Protein AF-A0A4V3C784-F1 (afdb_monomer_lite)

Foldseek 3Di:
DDPDPVNDDPVVNVVVVVLVVVQVVLLVCLVVCLVPDDCVQFDPGSVVLVVLSVPPRCSSVCCVVHGGHD

Sequence (70 aa):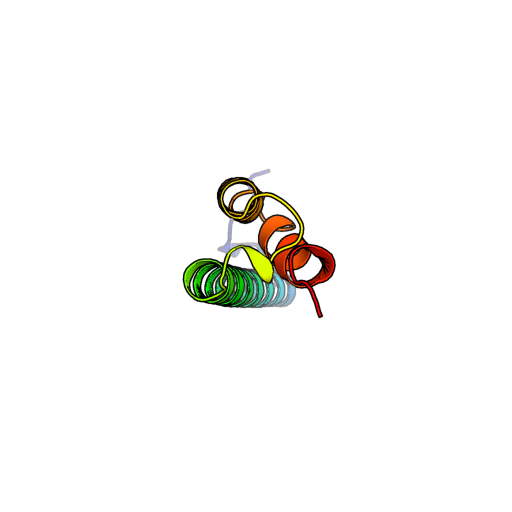
MTRTWHNLNNRTRTTLTVLAMAELTCTAIAAIDLARRSPSQVRGAKAAWWPVLFVQPIGAPAYLLWGRRP

Radius of gyration: 15.79 Å; chains: 1; bounding box: 43×17×38 Å

Structure (mmCIF, N/CA/C/O backbone):
data_AF-A0A4V3C784-F1
#
_entry.id   AF-A0A4V3C784-F1
#
loop_
_atom_site.group_PDB
_atom_site.id
_atom_site.type_symbol
_atom_site.label_atom_id
_atom_site.label_alt_id
_atom_site.label_comp_id
_atom_site.label_asym_id
_atom_site.label_entity_id
_atom_site.label_seq_id
_atom_site.pdbx_PDB_ins_code
_atom_site.Cartn_x
_atom_site.Cartn_y
_atom_site.Cartn_z
_atom_site.occupancy
_atom_site.B_iso_or_equiv
_atom_site.auth_seq_id
_atom_site.auth_comp_id
_atom_site.auth_asym_id
_atom_site.auth_atom_id
_atom_site.pdbx_PDB_model_num
ATOM 1 N N . MET A 1 1 ? 28.450 0.026 -13.603 1.00 46.50 1 MET A N 1
ATOM 2 C CA . MET A 1 1 ? 27.514 -0.724 -14.473 1.00 46.50 1 MET A CA 1
ATOM 3 C C . MET A 1 1 ? 26.097 -0.238 -14.203 1.00 46.50 1 MET A C 1
ATOM 5 O O . MET A 1 1 ? 25.474 -0.675 -13.245 1.00 46.50 1 MET A O 1
ATOM 9 N N . THR A 1 2 ? 25.599 0.713 -14.988 1.00 52.81 2 THR A N 1
ATOM 10 C CA . THR A 1 2 ? 24.209 1.178 -14.903 1.00 52.81 2 THR A CA 1
ATOM 11 C C . THR A 1 2 ? 23.330 0.229 -15.717 1.00 52.81 2 THR A C 1
ATOM 13 O O . THR A 1 2 ? 23.442 0.157 -16.938 1.00 52.81 2 THR A O 1
ATOM 16 N N . ARG A 1 3 ? 22.474 -0.559 -15.051 1.00 59.47 3 ARG A N 1
ATOM 17 C CA . ARG A 1 3 ? 21.431 -1.331 -15.742 1.00 59.47 3 ARG A CA 1
ATOM 18 C C . ARG A 1 3 ? 20.380 -0.353 -16.263 1.00 59.47 3 ARG A C 1
ATOM 20 O O . ARG A 1 3 ? 19.469 0.031 -15.540 1.00 59.47 3 ARG A O 1
ATOM 27 N N . THR A 1 4 ? 20.532 0.072 -17.510 1.00 70.06 4 THR A N 1
ATOM 28 C CA . THR A 1 4 ? 19.551 0.921 -18.192 1.00 70.06 4 THR A CA 1
ATOM 29 C C . THR A 1 4 ? 18.354 0.075 -18.615 1.00 70.06 4 THR A C 1
ATOM 31 O O . THR A 1 4 ? 18.524 -1.049 -19.084 1.00 70.06 4 THR A O 1
ATOM 34 N N . TRP A 1 5 ? 17.139 0.615 -18.500 1.00 73.44 5 TRP A N 1
ATOM 35 C CA . TRP A 1 5 ? 15.888 -0.062 -18.871 1.00 73.44 5 TRP A CA 1
ATOM 36 C C . TRP A 1 5 ? 15.930 -0.708 -20.267 1.00 73.44 5 TRP A C 1
ATOM 38 O O . TRP A 1 5 ? 15.380 -1.788 -20.473 1.00 73.44 5 TRP A O 1
ATOM 48 N N . HIS A 1 6 ? 16.611 -0.070 -21.224 1.00 70.06 6 HIS A N 1
ATOM 49 C CA . HIS A 1 6 ? 16.824 -0.563 -22.592 1.00 70.06 6 HIS A CA 1
ATOM 50 C C . HIS A 1 6 ? 17.717 -1.807 -22.706 1.00 70.06 6 HIS A C 1
ATOM 52 O O . HIS A 1 6 ? 17.635 -2.507 -23.706 1.00 70.06 6 HIS A O 1
ATOM 58 N N . ASN A 1 7 ? 18.539 -2.101 -21.699 1.00 75.19 7 ASN A N 1
ATOM 59 C CA . ASN A 1 7 ? 19.439 -3.255 -21.680 1.00 75.19 7 ASN A CA 1
ATOM 60 C C . ASN A 1 7 ? 18.838 -4.462 -20.929 1.00 75.19 7 ASN A C 1
ATOM 62 O O . ASN A 1 7 ? 19.459 -5.518 -20.843 1.00 75.19 7 ASN A O 1
ATOM 66 N N . LEU A 1 8 ? 17.630 -4.327 -20.371 1.00 79.69 8 LEU A N 1
ATOM 67 C CA . LEU A 1 8 ? 16.942 -5.436 -19.715 1.00 79.69 8 LEU A CA 1
ATOM 68 C C . LEU A 1 8 ? 16.409 -6.424 -20.752 1.00 79.69 8 LEU A C 1
ATOM 70 O O . LEU A 1 8 ? 15.769 -6.033 -21.726 1.00 79.69 8 LEU A O 1
ATOM 74 N N . ASN A 1 9 ? 16.615 -7.716 -20.493 1.00 84.25 9 ASN A N 1
ATOM 75 C CA . ASN A 1 9 ? 16.000 -8.782 -21.273 1.00 84.25 9 ASN A CA 1
ATOM 76 C C . ASN A 1 9 ? 14.468 -8.611 -21.292 1.00 84.25 9 ASN A C 1
ATOM 78 O O . ASN A 1 9 ? 13.872 -8.283 -20.260 1.00 84.25 9 ASN A O 1
ATOM 82 N N . ASN A 1 10 ? 13.822 -8.893 -22.428 1.00 86.69 10 ASN A N 1
ATOM 83 C CA . ASN A 1 10 ? 12.375 -8.705 -22.601 1.00 86.69 10 ASN A CA 1
ATOM 84 C C . ASN A 1 10 ? 11.565 -9.411 -21.504 1.00 86.69 10 ASN A C 1
ATOM 86 O O . ASN A 1 10 ? 10.628 -8.834 -20.964 1.00 86.69 10 ASN A O 1
ATOM 90 N N . ARG A 1 11 ? 11.990 -10.616 -21.094 1.00 88.31 11 ARG A N 1
ATOM 91 C CA . ARG A 1 11 ? 11.353 -11.365 -19.998 1.00 88.31 11 ARG A CA 1
ATOM 92 C C . ARG A 1 11 ? 11.411 -10.612 -18.669 1.00 88.31 11 ARG A C 1
ATOM 94 O O . ARG A 1 11 ? 10.396 -10.489 -18.001 1.00 88.31 11 ARG A O 1
ATOM 101 N N . THR A 1 12 ? 12.574 -10.065 -18.310 1.00 89.62 12 THR A N 1
ATOM 102 C CA . THR A 1 12 ? 12.758 -9.299 -17.068 1.00 89.62 12 THR A CA 1
ATOM 103 C C . THR A 1 12 ? 11.905 -8.038 -17.067 1.00 89.62 12 THR A C 1
ATOM 105 O O . THR A 1 12 ? 11.273 -7.734 -16.058 1.00 89.62 12 THR A O 1
ATOM 108 N N . ARG A 1 13 ? 11.841 -7.329 -18.201 1.00 90.69 1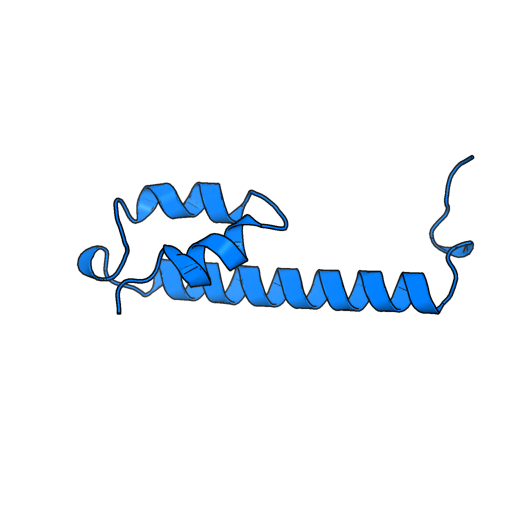3 ARG A N 1
ATOM 109 C CA . ARG A 1 13 ? 10.982 -6.150 -18.345 1.00 90.69 13 ARG A CA 1
ATOM 110 C C . ARG A 1 13 ? 9.510 -6.519 -18.141 1.00 90.69 13 ARG A C 1
ATOM 112 O O . ARG A 1 13 ? 8.848 -5.883 -17.330 1.00 90.69 13 ARG A O 1
ATOM 119 N N . THR A 1 14 ? 9.026 -7.572 -18.802 1.00 93.00 14 THR A N 1
ATOM 120 C CA . THR A 1 14 ? 7.648 -8.055 -18.636 1.00 93.00 14 THR A CA 1
ATOM 121 C C . THR A 1 14 ? 7.357 -8.461 -17.194 1.00 93.00 14 THR A C 1
ATOM 123 O O . THR A 1 14 ? 6.342 -8.039 -16.651 1.00 93.00 14 THR A O 1
ATOM 126 N N . THR A 1 15 ? 8.245 -9.220 -16.543 1.00 93.00 15 THR A N 1
ATOM 127 C CA . THR A 1 15 ? 8.067 -9.618 -15.139 1.00 93.00 15 THR A CA 1
ATOM 128 C C . THR A 1 15 ? 7.954 -8.405 -14.220 1.00 93.00 15 THR A C 1
ATOM 130 O O . THR A 1 15 ? 7.052 -8.364 -13.390 1.00 93.00 15 THR A O 1
ATOM 133 N N . LEU A 1 16 ? 8.822 -7.401 -14.384 1.00 91.94 16 LEU A N 1
ATOM 134 C CA . LEU A 1 16 ? 8.771 -6.176 -13.583 1.00 91.94 16 LEU A CA 1
ATOM 135 C C . LEU A 1 16 ? 7.474 -5.398 -13.816 1.00 91.94 16 LEU A C 1
ATOM 137 O O . LEU A 1 16 ? 6.855 -4.950 -12.856 1.00 91.94 16 LEU A O 1
ATOM 141 N N . THR A 1 17 ? 7.033 -5.268 -15.071 1.00 93.44 17 THR A N 1
ATOM 142 C CA . THR A 1 17 ? 5.766 -4.600 -15.395 1.00 93.44 17 THR A CA 1
ATOM 143 C C . THR A 1 17 ? 4.574 -5.326 -14.776 1.00 93.44 17 THR A C 1
ATOM 145 O O . THR A 1 17 ? 3.724 -4.684 -14.166 1.00 93.44 17 THR A O 1
ATOM 148 N N . VAL A 1 18 ? 4.514 -6.655 -14.889 1.00 95.31 18 VAL A N 1
ATOM 149 C CA . VAL A 1 18 ? 3.430 -7.458 -14.303 1.00 95.31 18 VAL A CA 1
ATOM 150 C C . VAL A 1 18 ? 3.432 -7.344 -12.782 1.00 95.31 18 VAL A C 1
ATOM 152 O O . VAL A 1 18 ? 2.374 -7.133 -12.194 1.00 95.31 18 VAL A O 1
ATOM 155 N N . LEU A 1 19 ? 4.603 -7.429 -12.146 1.00 92.94 19 LEU A N 1
ATOM 156 C CA . LEU A 1 19 ? 4.727 -7.303 -10.697 1.00 92.94 19 LEU A CA 1
ATOM 157 C C . LEU A 1 19 ? 4.266 -5.923 -10.214 1.00 92.94 19 LEU A C 1
ATOM 159 O O . LEU A 1 19 ? 3.463 -5.847 -9.290 1.00 92.94 19 LEU A O 1
ATOM 163 N N . ALA A 1 20 ? 4.687 -4.853 -10.892 1.00 91.88 20 ALA A N 1
ATOM 164 C CA . ALA A 1 20 ? 4.269 -3.492 -10.567 1.00 91.88 20 ALA A CA 1
ATOM 165 C C . ALA A 1 20 ? 2.746 -3.306 -10.696 1.00 91.88 20 ALA A C 1
ATOM 167 O O . ALA A 1 20 ? 2.118 -2.693 -9.836 1.00 91.88 20 ALA A O 1
ATOM 168 N N . MET A 1 21 ? 2.128 -3.868 -11.741 1.00 95.50 21 MET A N 1
ATOM 169 C CA . MET A 1 21 ? 0.670 -3.807 -11.918 1.00 95.50 21 MET A CA 1
ATOM 170 C C . MET A 1 21 ? -0.078 -4.621 -10.860 1.00 95.50 21 MET A C 1
ATOM 172 O O . MET A 1 21 ? -1.11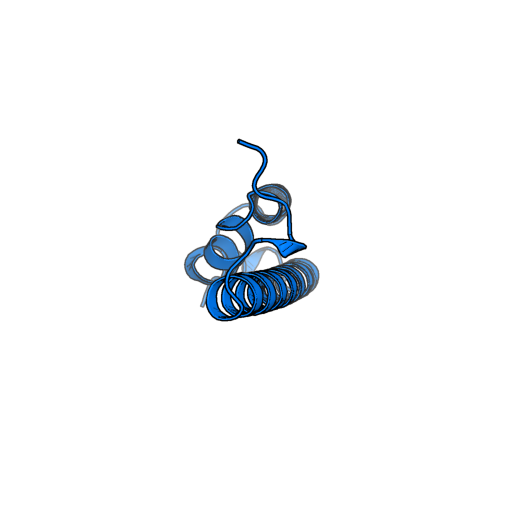3 -4.178 -10.355 1.00 95.50 21 MET A O 1
ATOM 176 N N . ALA A 1 22 ? 0.447 -5.792 -10.494 1.00 93.62 22 ALA A N 1
ATOM 177 C CA . ALA A 1 22 ? -0.113 -6.612 -9.428 1.00 93.62 22 ALA A CA 1
ATOM 178 C C . ALA A 1 22 ? -0.040 -5.888 -8.076 1.00 93.62 22 ALA A C 1
ATOM 180 O O . ALA A 1 22 ? -1.026 -5.854 -7.342 1.00 93.62 22 ALA A O 1
ATOM 181 N N . GLU A 1 23 ? 1.090 -5.253 -7.773 1.00 91.06 23 GLU A N 1
ATOM 182 C CA . GLU A 1 23 ? 1.310 -4.480 -6.550 1.00 91.06 23 GLU A CA 1
ATOM 183 C C . GLU A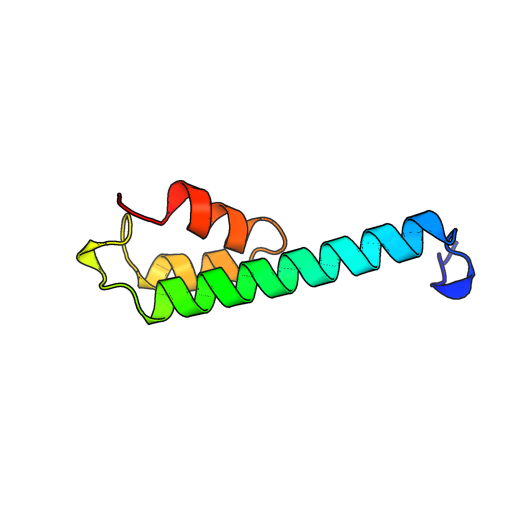 1 23 ? 0.406 -3.243 -6.469 1.00 91.06 23 GLU A C 1
ATOM 185 O O . GLU A 1 23 ? -0.231 -3.015 -5.437 1.00 91.06 23 GLU A O 1
ATOM 190 N N . LEU A 1 24 ? 0.264 -2.492 -7.566 1.00 92.94 24 LEU A N 1
ATOM 191 C CA . LEU A 1 24 ? -0.671 -1.365 -7.665 1.00 92.94 24 LEU A CA 1
ATOM 192 C C . LEU A 1 24 ? -2.114 -1.809 -7.417 1.00 92.94 24 LEU A C 1
ATOM 194 O O . LEU A 1 24 ? -2.827 -1.198 -6.621 1.00 92.94 24 LEU A O 1
ATOM 198 N N . THR A 1 25 ? -2.530 -2.903 -8.058 1.00 93.12 25 THR A N 1
ATOM 199 C CA . THR A 1 25 ? -3.878 -3.463 -7.895 1.00 93.12 25 THR A CA 1
ATOM 200 C C . THR A 1 25 ? -4.107 -3.927 -6.456 1.00 93.12 25 THR A C 1
ATOM 202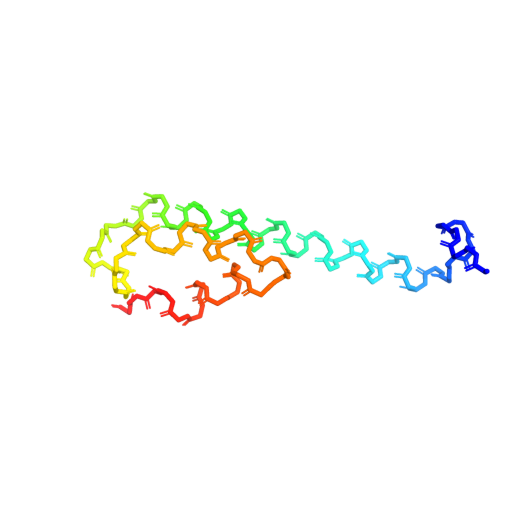 O O . THR A 1 25 ? -5.130 -3.611 -5.853 1.00 93.12 25 THR A O 1
ATOM 205 N N . CYS A 1 26 ? -3.130 -4.623 -5.872 1.00 92.25 26 CYS A N 1
ATOM 206 C CA . CYS A 1 26 ? -3.172 -5.099 -4.493 1.00 92.25 26 CYS A CA 1
ATOM 207 C C . CYS A 1 26 ? -3.272 -3.933 -3.497 1.00 92.25 26 CYS A C 1
ATOM 209 O O . CYS A 1 26 ? -4.125 -3.945 -2.610 1.00 92.25 26 CYS A O 1
ATOM 211 N N . THR A 1 27 ? -2.461 -2.890 -3.691 1.00 91.62 27 THR A N 1
ATOM 212 C CA . THR A 1 27 ? -2.473 -1.670 -2.873 1.00 91.62 27 THR A CA 1
ATOM 213 C C . THR A 1 27 ? -3.806 -0.937 -2.983 1.00 91.62 27 THR A C 1
ATOM 215 O O . THR A 1 27 ? -4.366 -0.540 -1.963 1.00 91.62 27 THR A O 1
ATOM 218 N N . ALA A 1 28 ? -4.363 -0.804 -4.191 1.00 93.56 28 ALA A N 1
ATOM 219 C CA . ALA A 1 28 ? -5.666 -0.178 -4.396 1.00 93.56 28 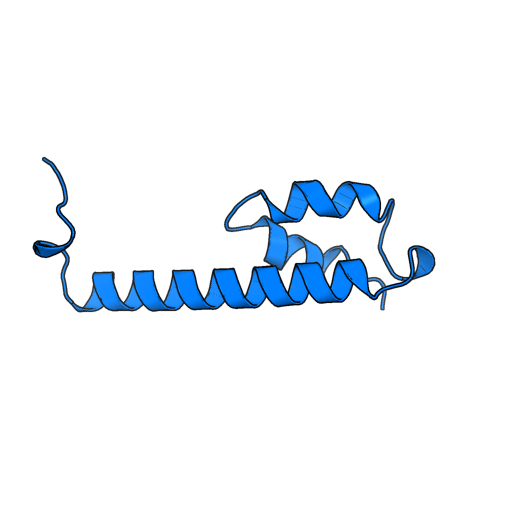ALA A CA 1
ATOM 220 C C . ALA A 1 28 ? -6.788 -0.954 -3.690 1.00 93.56 28 ALA A C 1
ATOM 222 O O . ALA A 1 28 ? -7.597 -0.356 -2.980 1.00 93.56 28 ALA A O 1
ATOM 223 N N . ILE A 1 29 ? -6.810 -2.284 -3.824 1.00 92.31 29 ILE A N 1
ATOM 224 C CA . ILE A 1 29 ? -7.785 -3.139 -3.135 1.00 92.31 29 ILE A CA 1
ATOM 225 C C . ILE A 1 29 ? -7.633 -2.999 -1.619 1.00 92.31 29 ILE A C 1
ATOM 227 O O . ILE A 1 29 ? -8.631 -2.788 -0.936 1.00 92.31 29 ILE A O 1
ATOM 231 N N . ALA A 1 30 ? -6.407 -3.068 -1.095 1.00 90.56 30 ALA A N 1
ATOM 232 C CA . ALA A 1 30 ? -6.131 -2.905 0.329 1.00 90.56 30 ALA A CA 1
ATOM 233 C C . ALA A 1 30 ? -6.599 -1.538 0.850 1.00 90.56 30 ALA A C 1
ATOM 235 O O . ALA A 1 30 ? -7.233 -1.470 1.900 1.00 90.56 30 ALA A O 1
ATOM 236 N N . ALA A 1 31 ? -6.344 -0.458 0.109 1.00 90.62 31 ALA A N 1
ATOM 237 C CA . ALA A 1 31 ? -6.747 0.890 0.495 1.00 90.62 31 ALA A CA 1
ATOM 238 C C . ALA A 1 31 ? -8.273 1.063 0.475 1.00 90.62 31 ALA A C 1
ATOM 240 O O . ALA A 1 31 ? -8.838 1.625 1.412 1.00 90.62 31 ALA A O 1
ATOM 241 N N . ILE A 1 32 ? -8.954 0.552 -0.557 1.00 93.00 32 ILE A N 1
ATOM 242 C CA . ILE A 1 32 ? -10.421 0.592 -0.658 1.00 93.00 32 ILE A CA 1
ATOM 243 C C . ILE A 1 32 ? -11.059 -0.246 0.454 1.00 93.00 32 ILE A C 1
ATOM 245 O O . ILE A 1 32 ? -12.007 0.206 1.097 1.00 93.00 32 ILE A O 1
ATOM 249 N N . ASP A 1 33 ? -10.543 -1.452 0.691 1.00 90.44 33 ASP A N 1
ATOM 250 C CA . ASP A 1 33 ? -11.026 -2.362 1.728 1.00 90.44 33 ASP A CA 1
ATOM 251 C C . ASP A 1 33 ? -10.833 -1.751 3.122 1.00 90.44 33 ASP A C 1
ATOM 253 O O . ASP A 1 33 ? -11.788 -1.689 3.898 1.00 90.44 33 ASP A O 1
ATOM 257 N N . LEU A 1 34 ? -9.656 -1.176 3.396 1.00 87.62 34 LEU A N 1
ATOM 258 C CA . LEU A 1 34 ? -9.387 -0.467 4.642 1.00 87.62 34 LEU A CA 1
ATOM 259 C C . LEU A 1 34 ? -10.277 0.764 4.787 1.00 87.62 34 LEU A C 1
ATOM 261 O O . LEU A 1 34 ? -10.849 0.970 5.851 1.00 87.62 34 LEU A O 1
ATOM 265 N N . ALA A 1 35 ? -10.461 1.571 3.743 1.00 89.50 35 ALA A N 1
ATOM 266 C CA . ALA A 1 35 ? -11.334 2.738 3.807 1.00 89.50 35 ALA A CA 1
ATOM 267 C C . ALA A 1 35 ? -12.780 2.339 4.150 1.00 89.50 35 ALA A C 1
ATOM 269 O O . ALA A 1 35 ? -13.365 2.912 5.074 1.00 89.50 35 ALA A O 1
ATOM 270 N N . ARG A 1 36 ? -13.319 1.315 3.472 1.00 89.50 36 ARG A N 1
ATOM 271 C CA . ARG A 1 36 ? -14.724 0.893 3.581 1.00 89.50 36 ARG A CA 1
ATOM 272 C C . ARG A 1 36 ? -15.037 0.027 4.806 1.00 89.50 36 ARG A C 1
ATOM 274 O O . ARG A 1 36 ? -16.154 0.119 5.308 1.00 89.50 36 ARG A O 1
ATOM 281 N N . ARG A 1 37 ? -14.108 -0.797 5.311 1.00 84.19 37 ARG A N 1
ATOM 282 C CA . ARG A 1 37 ? -14.369 -1.660 6.482 1.00 84.19 37 ARG A CA 1
ATOM 283 C C . ARG A 1 37 ? -14.571 -0.857 7.755 1.00 84.19 37 ARG A C 1
ATOM 285 O O . ARG A 1 37 ? -13.833 0.089 8.046 1.00 84.19 37 ARG A O 1
ATOM 292 N N . SER A 1 38 ? -15.523 -1.296 8.573 1.00 82.56 38 SER A N 1
ATOM 293 C CA . SER A 1 38 ? -15.673 -0.777 9.930 1.00 82.56 38 SER A CA 1
ATOM 294 C C . SER A 1 38 ? -14.459 -1.177 10.786 1.00 82.56 38 SER A C 1
ATOM 296 O O . SER A 1 38 ? -13.931 -2.279 10.600 1.00 82.56 38 SER A O 1
ATOM 298 N N . PRO A 1 39 ? -13.994 -0.341 11.738 1.00 82.06 39 PRO A N 1
ATOM 299 C CA . PRO A 1 39 ? -12.852 -0.671 12.597 1.00 82.06 39 PRO A CA 1
ATOM 300 C C . PRO A 1 39 ? -12.992 -2.005 13.346 1.00 82.06 39 PRO A C 1
ATOM 302 O O . PRO A 1 39 ? -11.990 -2.651 13.631 1.00 82.06 39 PRO A O 1
ATOM 305 N N . SER A 1 40 ? -14.221 -2.451 13.629 1.00 82.50 40 SER A N 1
ATOM 306 C CA . SER A 1 40 ? -14.493 -3.738 14.282 1.00 82.50 40 SER A CA 1
ATOM 307 C C . SER A 1 40 ? -14.116 -4.959 13.430 1.00 82.50 40 SER A C 1
ATOM 309 O O . SER A 1 40 ? -13.808 -6.011 13.991 1.00 82.50 40 SER A O 1
ATOM 311 N N . GLN A 1 41 ? -14.082 -4.816 12.101 1.00 83.69 41 GLN A N 1
ATOM 312 C CA . GLN A 1 41 ? -13.771 -5.876 11.128 1.00 83.69 41 GLN A CA 1
ATOM 313 C C . GLN A 1 41 ? -12.281 -5.937 10.754 1.00 83.69 41 GLN A C 1
ATOM 315 O O . GLN A 1 41 ? -11.874 -6.731 9.902 1.00 83.69 41 GLN A O 1
ATOM 320 N N . VAL A 1 42 ? -11.458 -5.092 11.372 1.00 86.62 42 VAL A N 1
ATOM 321 C CA . VAL A 1 42 ? -10.008 -5.046 11.173 1.00 86.62 42 VAL A CA 1
ATOM 322 C C . VAL A 1 42 ? -9.330 -5.560 12.441 1.00 86.62 42 VAL A C 1
ATOM 324 O O . VAL A 1 42 ? -9.765 -5.287 13.562 1.00 86.62 42 VAL A O 1
ATOM 327 N N . ARG A 1 43 ? -8.273 -6.361 12.293 1.00 83.38 43 ARG A N 1
ATOM 328 C CA . ARG A 1 43 ? -7.484 -6.836 13.434 1.00 83.38 43 ARG A CA 1
ATOM 329 C C . ARG A 1 43 ? -6.636 -5.681 13.968 1.00 83.38 43 ARG A C 1
ATOM 331 O O . ARG A 1 43 ? -5.676 -5.272 13.326 1.00 83.38 43 ARG A O 1
ATOM 338 N N . GLY A 1 44 ? -6.982 -5.176 15.150 1.00 84.31 44 GLY A N 1
ATOM 339 C CA . GLY A 1 44 ? -6.261 -4.076 15.800 1.00 84.31 44 GLY A CA 1
ATOM 340 C C . GLY A 1 44 ? -6.751 -2.693 15.363 1.00 84.31 44 GLY A C 1
ATOM 341 O O . GLY A 1 44 ? -7.866 -2.543 14.868 1.00 84.31 44 GLY A O 1
ATOM 342 N N . ALA A 1 45 ? -5.929 -1.663 15.576 1.00 83.44 45 ALA A N 1
ATOM 343 C CA . ALA A 1 45 ? -6.294 -0.291 15.242 1.00 83.44 45 ALA A CA 1
ATOM 344 C C . ALA A 1 45 ? -6.313 -0.087 13.720 1.00 83.44 45 ALA A C 1
ATOM 346 O O . ALA A 1 45 ? -5.277 -0.162 13.064 1.00 83.44 45 ALA A O 1
ATOM 347 N N . LYS A 1 46 ? -7.484 0.241 13.161 1.00 84.62 46 LYS A N 1
ATOM 348 C CA . LYS A 1 46 ? -7.667 0.549 11.730 1.00 84.62 46 LYS A CA 1
ATOM 349 C C . LYS A 1 46 ? -6.627 1.551 11.206 1.00 84.62 46 LYS A C 1
ATOM 351 O O . LYS A 1 46 ? -6.081 1.367 10.125 1.00 84.62 46 LYS A O 1
ATOM 356 N N . ALA A 1 47 ? -6.320 2.580 11.998 1.00 87.44 47 ALA A N 1
ATOM 357 C CA . ALA A 1 47 ? -5.345 3.607 11.642 1.00 87.44 47 ALA A CA 1
ATOM 358 C C . ALA A 1 47 ? -3.908 3.071 11.508 1.00 87.44 47 ALA A C 1
ATOM 360 O O . ALA A 1 47 ? -3.160 3.563 10.672 1.00 87.44 47 ALA A O 1
ATOM 361 N N . ALA A 1 48 ? -3.539 2.040 12.275 1.00 89.56 48 ALA A N 1
ATOM 362 C CA . ALA A 1 48 ? -2.201 1.453 12.231 1.00 89.56 48 ALA A CA 1
ATOM 363 C C . ALA A 1 48 ? -1.933 0.681 10.932 1.00 89.56 48 ALA A C 1
ATOM 365 O O . ALA A 1 48 ? -0.778 0.483 10.570 1.00 89.56 48 ALA A O 1
ATOM 366 N N . TRP A 1 49 ? -2.977 0.281 10.200 1.00 89.69 49 TRP A N 1
ATOM 367 C CA . TRP A 1 49 ? -2.810 -0.402 8.919 1.00 89.69 49 TRP A CA 1
ATOM 368 C C . TRP A 1 49 ? -2.474 0.548 7.771 1.00 89.69 49 TRP A C 1
ATOM 370 O O . TRP A 1 49 ? -1.776 0.134 6.856 1.00 89.69 49 TRP A O 1
ATOM 380 N N . TRP A 1 50 ? -2.866 1.824 7.833 1.00 89.56 50 TRP A N 1
ATOM 381 C CA . TRP A 1 50 ? -2.503 2.810 6.807 1.00 89.56 50 TRP A CA 1
ATOM 382 C C . TRP A 1 50 ? -0.993 2.902 6.537 1.00 89.56 50 TRP A C 1
ATOM 384 O O . TRP A 1 50 ? -0.622 2.741 5.377 1.00 89.56 50 TRP A O 1
ATOM 394 N N . PRO A 1 51 ? -0.107 3.096 7.538 1.00 91.75 51 PRO A N 1
ATOM 395 C CA . PRO A 1 51 ? 1.337 3.123 7.300 1.00 91.75 51 PRO A CA 1
ATOM 396 C C . PRO A 1 51 ? 1.881 1.782 6.792 1.00 91.75 51 PRO A C 1
ATOM 398 O O . PRO A 1 51 ? 2.835 1.772 6.020 1.00 91.75 51 PRO A O 1
ATOM 401 N N . VAL A 1 52 ? 1.255 0.655 7.156 1.00 90.12 52 VAL A N 1
ATOM 402 C CA . VAL A 1 52 ? 1.662 -0.671 6.669 1.00 90.12 52 VAL A CA 1
ATOM 403 C C . VAL A 1 52 ? 1.498 -0.771 5.154 1.00 90.12 52 VAL A C 1
ATOM 405 O O . VAL A 1 52 ? 2.391 -1.308 4.512 1.00 90.12 52 VAL A O 1
ATOM 408 N N . LEU A 1 53 ? 0.440 -0.201 4.557 1.00 88.12 53 LEU A N 1
ATOM 409 C CA . LEU A 1 53 ? 0.258 -0.205 3.095 1.00 88.12 53 LEU A CA 1
ATOM 410 C C . LEU A 1 53 ? 1.405 0.489 2.334 1.00 88.12 53 LEU A C 1
ATOM 412 O O . LEU A 1 53 ? 1.623 0.166 1.171 1.00 88.12 53 LEU A O 1
ATOM 416 N N . PHE A 1 54 ? 2.148 1.406 2.964 1.00 87.88 54 PHE A N 1
ATOM 417 C CA . PHE A 1 54 ? 3.281 2.097 2.333 1.00 87.88 54 PHE A CA 1
ATOM 418 C C . PHE A 1 54 ? 4.587 1.290 2.365 1.00 87.88 54 PHE A C 1
ATOM 420 O O . PHE A 1 54 ? 5.562 1.679 1.721 1.00 87.88 54 PHE A O 1
ATOM 427 N N . VAL A 1 55 ? 4.623 0.160 3.077 1.00 90.12 55 VAL A N 1
ATOM 428 C CA . VAL A 1 55 ? 5.783 -0.740 3.113 1.00 90.12 55 VAL A CA 1
ATOM 429 C C . VAL A 1 55 ? 5.778 -1.611 1.856 1.00 90.12 55 VAL A C 1
ATOM 431 O O . VAL A 1 55 ? 5.379 -2.772 1.880 1.00 90.12 55 VAL A O 1
ATOM 434 N N . GLN A 1 56 ? 6.183 -1.041 0.726 1.00 87.31 56 GLN A N 1
ATOM 435 C CA . GLN A 1 56 ? 6.191 -1.748 -0.554 1.00 87.31 56 GLN A CA 1
ATOM 436 C C . GLN A 1 56 ? 7.329 -2.786 -0.626 1.00 87.31 56 GLN A C 1
ATOM 438 O O . GLN A 1 56 ? 8.445 -2.486 -0.190 1.00 87.31 56 GLN A O 1
ATOM 443 N N . PRO A 1 57 ? 7.098 -4.004 -1.160 1.00 83.50 57 PRO A N 1
ATOM 444 C CA . PRO A 1 57 ? 5.852 -4.519 -1.758 1.00 83.50 57 PRO A CA 1
ATOM 445 C C . PRO A 1 57 ? 4.977 -5.361 -0.804 1.00 83.50 57 PRO A C 1
ATOM 447 O O . PRO A 1 57 ? 4.014 -6.002 -1.222 1.00 83.50 57 PRO A O 1
ATOM 450 N N . ILE A 1 58 ? 5.340 -5.445 0.479 1.00 88.50 58 ILE A N 1
ATOM 451 C CA . ILE A 1 58 ? 4.803 -6.447 1.423 1.00 88.50 58 ILE A CA 1
ATOM 452 C C . ILE A 1 58 ? 3.554 -5.936 2.162 1.00 88.50 58 ILE A C 1
ATOM 454 O O . ILE A 1 58 ? 2.715 -6.717 2.609 1.00 88.50 58 ILE A O 1
ATOM 458 N N . GLY A 1 59 ? 3.397 -4.621 2.259 1.00 87.31 59 GLY A N 1
ATOM 459 C CA . GLY A 1 59 ? 2.404 -3.930 3.067 1.00 87.31 59 GLY A CA 1
ATOM 460 C C . GLY A 1 59 ? 0.959 -4.267 2.725 1.00 87.31 59 GLY A C 1
ATOM 461 O O . GLY A 1 59 ? 0.194 -4.723 3.579 1.00 87.31 59 GLY A O 1
ATOM 462 N N . ALA A 1 60 ? 0.583 -4.076 1.461 1.00 87.44 60 ALA A N 1
ATOM 463 C CA . ALA A 1 60 ? -0.765 -4.378 0.989 1.00 87.44 60 ALA A CA 1
ATOM 464 C C . ALA A 1 60 ? -1.115 -5.880 1.088 1.00 87.44 60 ALA A C 1
ATOM 466 O O . ALA A 1 60 ? -2.169 -6.196 1.652 1.00 87.44 60 ALA A O 1
ATOM 467 N N . PRO A 1 61 ? -0.245 -6.823 0.659 1.00 89.06 61 PRO A N 1
ATOM 468 C CA . PRO A 1 61 ? -0.455 -8.248 0.908 1.00 89.06 61 PRO A CA 1
ATOM 469 C C . PRO A 1 61 ? -0.633 -8.582 2.393 1.00 89.06 61 PRO A C 1
ATOM 471 O O . PRO A 1 61 ? -1.536 -9.341 2.743 1.00 89.06 61 PRO A O 1
ATOM 474 N N . ALA A 1 62 ? 0.176 -7.993 3.278 1.00 88.94 62 ALA A N 1
ATOM 475 C CA . ALA A 1 62 ? 0.098 -8.255 4.711 1.00 88.94 62 ALA A CA 1
ATOM 476 C C . ALA A 1 62 ? -1.244 -7.811 5.313 1.00 88.94 62 ALA A C 1
ATOM 478 O O . ALA A 1 62 ? -1.840 -8.547 6.102 1.00 88.94 62 ALA A O 1
ATOM 479 N N . TYR A 1 63 ? -1.764 -6.649 4.905 1.00 87.75 63 TYR A N 1
ATOM 480 C CA . TYR A 1 63 ? -3.099 -6.204 5.308 1.00 87.75 63 TYR A CA 1
ATOM 481 C C . TYR A 1 63 ? -4.193 -7.155 4.811 1.00 87.75 63 TYR A C 1
ATOM 483 O O . TYR A 1 63 ? -5.060 -7.573 5.581 1.00 87.75 63 TYR A O 1
ATOM 491 N N . LEU A 1 64 ? -4.145 -7.535 3.533 1.00 86.31 64 LEU A N 1
ATOM 492 C CA . LEU A 1 64 ? -5.148 -8.419 2.949 1.00 86.31 64 LEU A CA 1
ATOM 493 C C . LEU A 1 64 ? -5.119 -9.819 3.585 1.00 86.31 64 LEU A C 1
ATOM 495 O O . LEU A 1 64 ? -6.174 -10.427 3.755 1.00 86.31 64 LEU A O 1
ATOM 499 N N . LEU A 1 65 ? -3.957 -10.346 3.958 1.00 89.00 65 LEU A N 1
ATOM 500 C CA . LEU A 1 65 ? -3.859 -11.687 4.542 1.00 89.00 65 LEU A CA 1
ATOM 501 C C . LEU A 1 65 ? -4.117 -11.702 6.054 1.00 89.00 65 LEU A C 1
ATOM 503 O O . LEU A 1 65 ? -4.809 -12.592 6.542 1.00 89.00 65 LEU A O 1
ATOM 507 N N . TRP A 1 66 ? -3.602 -10.719 6.797 1.00 88.06 66 TRP A N 1
ATOM 508 C CA . TRP A 1 66 ? -3.634 -10.732 8.266 1.00 88.06 66 TRP A CA 1
ATOM 509 C C . TRP A 1 66 ? -4.437 -9.599 8.899 1.00 88.06 66 TRP A C 1
ATOM 511 O O . TRP A 1 66 ? -4.883 -9.752 10.034 1.00 88.06 66 TRP A O 1
ATOM 521 N N . GLY A 1 67 ? -4.645 -8.480 8.207 1.00 81.94 67 GLY A N 1
ATOM 522 C CA . GLY A 1 67 ? -5.360 -7.318 8.744 1.00 81.94 67 GLY A CA 1
ATOM 523 C C . GLY A 1 67 ? -6.879 -7.469 8.765 1.00 81.94 67 GLY A C 1
ATOM 524 O O . GLY A 1 67 ? -7.550 -6.831 9.578 1.00 81.94 67 GLY A O 1
ATOM 525 N N . ARG A 1 68 ? -7.437 -8.347 7.929 1.00 85.75 68 ARG A N 1
ATOM 526 C CA . ARG A 1 68 ? -8.881 -8.608 7.871 1.00 85.75 68 ARG A CA 1
ATOM 527 C C . ARG A 1 68 ? -9.303 -9.578 8.981 1.00 85.75 68 ARG A C 1
ATOM 529 O O . ARG A 1 68 ? -8.643 -10.591 9.213 1.00 85.75 68 ARG A O 1
ATOM 536 N N . ARG A 1 69 ? -10.396 -9.269 9.687 1.00 80.44 69 ARG A N 1
ATOM 537 C CA . ARG A 1 69 ? -11.116 -10.265 10.497 1.00 80.44 69 ARG A CA 1
ATOM 538 C C . ARG A 1 69 ? -12.097 -11.023 9.587 1.00 80.44 69 ARG A C 1
ATOM 540 O O . ARG A 1 69 ? -12.668 -10.369 8.707 1.00 80.44 69 ARG A O 1
ATOM 547 N N . PRO A 1 70 ? -12.226 -12.355 9.748 1.00 67.50 70 PRO A N 1
ATOM 548 C CA . PRO A 1 70 ? -13.271 -13.127 9.080 1.00 67.50 70 PRO A CA 1
ATOM 549 C C . PRO A 1 70 ? -14.665 -12.635 9.479 1.00 67.50 70 PRO A C 1
ATOM 551 O O . PRO A 1 70 ? -14.803 -12.098 10.605 1.00 67.50 70 PRO A O 1
#

Organism: NCBI:txid52695

Secondary structure (DSSP, 8-state):
----GGGS-HHHHHHHHHHHHHHHHHHHHHHHHHHHS-GGGBSS-HHHHHHHHTSTTTHHHHIIIIIB--

pLDDT: mean 85.8, std 9.1, range [46.5, 95.5]

InterPro domains:
  IPR027379 Cardiolipin synthase N-terminal [PF13396] (28-68)